Protein AF-A0A8C5DR56-F1 (afdb_monomer_lite)

Organism: Gouania willdenowi (NCBI:txid441366)

Structure (mmCIF, N/CA/C/O backbone):
data_AF-A0A8C5DR56-F1
#
_entry.id   AF-A0A8C5DR56-F1
#
loop_
_atom_site.group_PDB
_atom_site.id
_atom_site.type_symbol
_atom_site.label_atom_id
_atom_site.label_alt_id
_atom_site.label_comp_id
_atom_site.label_asym_id
_atom_site.label_entity_id
_atom_site.label_seq_id
_atom_site.pdbx_PDB_ins_code
_atom_site.Cartn_x
_atom_site.Cartn_y
_atom_site.Cartn_z
_atom_site.occupancy
_atom_site.B_iso_or_equiv
_atom_site.auth_seq_id
_atom_site.auth_comp_id
_atom_site.auth_asym_id
_atom_site.auth_atom_id
_atom_site.pdbx_PDB_model_num
ATOM 1 N N . MET A 1 1 ? -31.149 6.577 22.346 1.00 44.31 1 MET A N 1
ATOM 2 C CA . MET A 1 1 ? -30.589 5.245 22.027 1.00 44.31 1 MET A CA 1
ATOM 3 C C . MET A 1 1 ? -29.792 4.778 23.231 1.00 44.31 1 MET A C 1
ATOM 5 O O . MET A 1 1 ? -28.581 4.926 23.275 1.00 44.31 1 MET A O 1
ATOM 9 N N . SER A 1 2 ? -30.536 4.357 24.250 1.00 37.28 2 SER A N 1
ATOM 10 C CA . SER A 1 2 ? -30.080 3.817 25.529 1.00 37.28 2 SER A CA 1
ATOM 11 C C . SER A 1 2 ? -29.486 2.421 25.354 1.00 37.28 2 SER A C 1
ATOM 13 O O . SER A 1 2 ? -30.142 1.594 24.724 1.00 37.28 2 SER A O 1
ATOM 15 N N . SER A 1 3 ? -28.280 2.222 25.891 1.00 41.94 3 SER A N 1
ATOM 16 C CA . SER A 1 3 ? -27.828 1.099 26.734 1.00 41.94 3 SER A CA 1
ATOM 17 C C . SER A 1 3 ? -26.298 1.127 26.785 1.00 41.94 3 SER A C 1
ATOM 19 O O . SER A 1 3 ? -25.643 1.132 25.744 1.00 41.94 3 SER A O 1
ATOM 21 N N . ASP A 1 4 ? -25.735 1.184 27.992 1.00 51.12 4 ASP A N 1
ATOM 22 C CA . ASP A 1 4 ? -24.360 0.770 28.268 1.00 51.12 4 ASP A CA 1
ATOM 23 C C . ASP A 1 4 ? -24.113 -0.613 27.661 1.00 51.12 4 ASP A C 1
ATOM 25 O O . ASP A 1 4 ? -24.765 -1.560 28.068 1.00 51.12 4 ASP A O 1
ATOM 29 N N . GLU A 1 5 ? -23.195 -0.738 26.708 1.00 52.00 5 GLU A N 1
ATOM 30 C CA . GLU A 1 5 ? -22.549 -2.000 26.343 1.00 52.00 5 GLU A CA 1
ATOM 31 C C . GLU A 1 5 ? -21.426 -1.628 25.374 1.00 52.00 5 GLU A C 1
ATOM 33 O O . GLU A 1 5 ? -21.654 -1.202 24.244 1.00 52.00 5 GLU A O 1
ATOM 38 N N . SER A 1 6 ? -20.180 -1.697 25.823 1.00 55.72 6 SER A N 1
ATOM 39 C CA . SER A 1 6 ? -19.069 -1.990 24.926 1.00 55.72 6 SER A CA 1
ATOM 40 C C . SER A 1 6 ? -19.170 -3.488 24.647 1.00 55.72 6 SER A C 1
ATOM 42 O O . SER A 1 6 ? -18.665 -4.262 25.461 1.00 55.72 6 SER A O 1
ATOM 44 N N . PRO A 1 7 ? -19.882 -3.930 23.593 1.00 64.69 7 PRO A N 1
ATOM 45 C CA . PRO A 1 7 ? -19.992 -5.350 23.322 1.00 64.69 7 PRO A CA 1
ATOM 46 C C . PRO A 1 7 ? -18.595 -5.931 23.113 1.00 64.69 7 PRO A C 1
ATOM 48 O O . PRO A 1 7 ? -17.728 -5.264 22.542 1.00 64.69 7 PRO A O 1
ATOM 51 N N . GLU A 1 8 ? -18.374 -7.185 23.501 1.00 65.62 8 GLU A N 1
ATOM 52 C CA . GLU A 1 8 ? -17.067 -7.836 23.315 1.00 65.62 8 GLU A CA 1
ATOM 53 C C . GLU A 1 8 ? -16.635 -7.910 21.838 1.00 65.62 8 GLU A C 1
ATOM 55 O O . GLU A 1 8 ? -15.451 -8.037 21.535 1.00 65.62 8 GLU A O 1
ATOM 60 N N . TYR A 1 9 ? -17.570 -7.743 20.893 1.00 74.38 9 TYR A N 1
ATOM 61 C CA . TYR A 1 9 ? -17.276 -7.647 19.461 1.00 74.38 9 TYR A CA 1
ATOM 62 C C . TYR A 1 9 ? -16.802 -6.256 19.000 1.00 74.38 9 TYR A C 1
ATOM 64 O O . TYR A 1 9 ? -16.421 -6.091 17.841 1.00 74.38 9 TYR A O 1
ATOM 72 N N . SER A 1 10 ? -16.795 -5.238 19.863 1.00 75.25 10 SER A N 1
ATOM 73 C CA . SER A 1 10 ? -16.314 -3.893 19.523 1.00 75.25 10 SER A CA 1
ATOM 74 C C . SER A 1 10 ? -1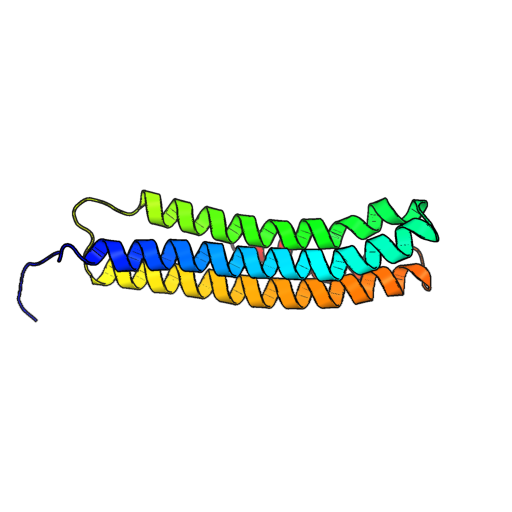4.880 -3.896 18.948 1.00 75.25 10 SER A C 1
ATOM 76 O O . SER A 1 10 ? -14.682 -3.323 17.875 1.00 75.25 10 SER A O 1
ATOM 78 N N . PRO A 1 11 ? -13.872 -4.574 19.541 1.00 82.81 11 PRO A N 1
ATOM 79 C CA . PRO A 1 11 ? -12.523 -4.644 18.968 1.00 82.81 11 PRO A CA 1
ATOM 80 C C . PRO A 1 11 ? -12.425 -5.451 17.663 1.00 82.81 11 PRO A C 1
ATOM 82 O O . PRO A 1 11 ? -11.520 -5.195 16.869 1.00 82.81 11 PRO A O 1
ATOM 85 N N . PHE A 1 12 ? -13.349 -6.380 17.390 1.00 85.00 12 PHE A N 1
ATOM 86 C CA . PHE A 1 12 ? -13.312 -7.205 16.174 1.00 85.00 12 PHE A CA 1
ATOM 87 C C . PHE A 1 12 ? -13.340 -6.349 14.898 1.00 85.00 12 PHE A C 1
ATOM 89 O O . PHE A 1 12 ? -12.547 -6.566 13.982 1.00 85.00 12 PHE A O 1
ATOM 96 N N . PHE A 1 13 ? -14.182 -5.310 14.867 1.00 85.31 13 PHE A N 1
ATOM 97 C CA . PHE A 1 13 ? -14.248 -4.378 13.736 1.00 85.31 13 PHE A CA 1
ATOM 98 C C . PHE A 1 13 ? -12.980 -3.522 13.590 1.00 85.31 13 PHE A C 1
ATOM 100 O O . PHE A 1 13 ? -12.555 -3.245 12.469 1.00 85.31 13 PHE A O 1
ATOM 107 N N . ALA A 1 14 ? -12.336 -3.141 14.697 1.00 87.25 14 ALA A N 1
ATOM 108 C CA . ALA A 1 14 ? -11.084 -2.385 14.655 1.00 87.25 14 ALA A CA 1
ATOM 109 C C . ALA A 1 14 ? -9.929 -3.235 14.093 1.00 87.25 14 ALA A C 1
ATOM 111 O O . ALA A 1 14 ? -9.187 -2.778 13.220 1.00 87.25 14 ALA A O 1
ATOM 112 N N . VAL A 1 15 ? -9.817 -4.495 14.530 1.00 88.69 15 VAL A N 1
ATOM 113 C CA . VAL A 1 15 ? -8.800 -5.440 14.035 1.00 88.69 15 VAL A CA 1
ATOM 114 C C . VAL A 1 15 ? -9.042 -5.798 12.568 1.00 88.69 15 VAL A C 1
ATOM 116 O O . VAL A 1 15 ? -8.088 -5.870 11.795 1.00 88.69 15 VAL A O 1
ATOM 119 N N . MET A 1 16 ? -10.303 -5.949 12.151 1.00 91.19 16 MET A N 1
ATOM 120 C CA . MET A 1 16 ? -10.660 -6.130 10.740 1.00 91.19 16 MET A CA 1
ATOM 121 C C . MET A 1 16 ? -10.243 -4.925 9.880 1.00 91.19 16 MET A C 1
ATOM 123 O O . MET A 1 16 ? -9.772 -5.101 8.759 1.00 91.19 16 MET A O 1
ATOM 127 N N . GLY A 1 17 ? -10.354 -3.701 10.407 1.00 91.38 17 GLY A N 1
ATOM 128 C CA . GLY A 1 17 ? -9.852 -2.493 9.746 1.00 91.38 17 GLY A CA 1
ATOM 129 C C . GLY A 1 17 ? -8.336 -2.505 9.557 1.00 91.38 17 GLY A C 1
ATOM 130 O O . GLY A 1 17 ? -7.842 -2.217 8.465 1.00 91.38 17 GLY A O 1
ATOM 131 N N . ALA A 1 18 ? -7.598 -2.882 10.603 1.00 91.00 18 ALA A N 1
ATOM 132 C CA . ALA A 1 18 ? -6.140 -2.979 10.566 1.00 91.00 18 ALA A CA 1
ATOM 133 C C . ALA A 1 18 ? -5.650 -4.075 9.601 1.00 91.00 18 ALA A C 1
ATOM 135 O O . ALA A 1 18 ? -4.713 -3.848 8.831 1.00 91.00 18 ALA A O 1
ATOM 136 N N . SER A 1 19 ? -6.297 -5.245 9.593 1.00 93.25 19 SER A N 1
ATOM 137 C CA . SER A 1 19 ? -5.946 -6.332 8.673 1.00 93.25 19 SER A CA 1
ATOM 138 C C . SER A 1 19 ? -6.280 -5.980 7.222 1.00 93.25 19 SER A C 1
ATOM 140 O O . SER A 1 19 ? -5.441 -6.191 6.345 1.00 93.25 19 SER A O 1
ATOM 142 N N . ALA A 1 20 ? -7.439 -5.367 6.963 1.00 92.50 20 ALA A N 1
ATOM 143 C CA . ALA A 1 20 ? -7.816 -4.907 5.628 1.00 92.50 20 ALA A CA 1
ATOM 144 C C . ALA A 1 20 ? -6.837 -3.853 5.084 1.00 92.50 20 ALA A C 1
ATOM 146 O O . ALA A 1 20 ? -6.425 -3.942 3.925 1.00 92.50 20 ALA A O 1
ATOM 147 N N . ALA A 1 21 ? -6.403 -2.902 5.921 1.00 93.56 21 ALA A N 1
ATOM 148 C CA . ALA A 1 21 ? -5.400 -1.906 5.543 1.00 93.56 21 ALA A CA 1
ATOM 149 C C . ALA A 1 21 ? -4.082 -2.557 5.093 1.00 93.56 21 ALA A C 1
ATOM 151 O O . ALA A 1 21 ? -3.545 -2.206 4.041 1.00 93.56 21 ALA A O 1
ATOM 152 N N . MET A 1 22 ? -3.578 -3.535 5.857 1.00 94.06 22 MET A N 1
ATOM 153 C CA . MET A 1 22 ? -2.336 -4.233 5.513 1.00 94.06 22 MET A CA 1
ATOM 154 C C . MET A 1 22 ? -2.475 -5.091 4.259 1.00 94.06 22 MET A C 1
ATOM 156 O O . MET A 1 22 ? -1.626 -5.002 3.376 1.00 94.06 22 MET A O 1
ATOM 160 N N . VAL A 1 23 ? -3.529 -5.906 4.156 1.00 95.31 23 VAL A N 1
ATOM 161 C CA . VAL A 1 23 ? -3.703 -6.836 3.029 1.00 95.31 23 VAL A CA 1
ATOM 162 C C . VAL A 1 23 ? -3.848 -6.077 1.712 1.00 95.31 23 VAL A C 1
ATOM 164 O O . VAL A 1 23 ? -3.163 -6.410 0.745 1.00 95.31 23 VAL A O 1
ATOM 167 N N . PHE A 1 24 ? -4.670 -5.025 1.660 1.00 93.44 24 PHE A N 1
ATOM 168 C CA . PHE A 1 24 ? -4.851 -4.263 0.421 1.00 93.44 24 PHE A CA 1
ATOM 169 C C . PHE A 1 24 ? -3.601 -3.470 0.024 1.00 93.44 24 PHE A C 1
ATOM 171 O O . PHE A 1 24 ? -3.228 -3.483 -1.152 1.00 93.44 24 PHE A O 1
ATOM 178 N N . SER A 1 25 ? -2.892 -2.860 0.978 1.00 92.19 25 SER A N 1
ATOM 179 C CA . SER A 1 25 ? -1.621 -2.183 0.683 1.00 92.19 25 SER A CA 1
ATOM 180 C C . SER A 1 25 ? -0.522 -3.162 0.258 1.00 92.19 25 SER A C 1
ATOM 182 O O . SER A 1 25 ? 0.222 -2.875 -0.681 1.00 92.19 25 SER A O 1
ATOM 184 N N . ALA A 1 26 ? -0.437 -4.337 0.891 1.00 94.06 26 ALA A N 1
ATOM 185 C CA . ALA A 1 26 ? 0.525 -5.376 0.526 1.00 94.06 26 ALA A CA 1
ATOM 186 C C . ALA A 1 26 ? 0.249 -5.934 -0.877 1.00 94.06 26 ALA A C 1
ATOM 188 O O . ALA A 1 26 ? 1.184 -6.097 -1.659 1.00 94.06 26 ALA A O 1
ATOM 189 N N . LEU A 1 27 ? -1.020 -6.160 -1.232 1.00 94.94 27 LEU A N 1
ATOM 190 C CA . LEU A 1 27 ? -1.413 -6.567 -2.584 1.00 94.94 27 LEU A CA 1
ATOM 191 C C . LEU A 1 27 ? -1.053 -5.502 -3.629 1.00 94.94 27 LEU A C 1
ATOM 193 O O . LEU A 1 27 ? -0.513 -5.842 -4.682 1.00 94.94 27 LEU A O 1
ATOM 197 N N . GLY A 1 28 ? -1.294 -4.220 -3.334 1.00 91.44 28 GLY A N 1
ATOM 198 C CA . GLY A 1 28 ? -0.921 -3.111 -4.218 1.00 91.44 28 GLY A CA 1
ATOM 199 C C . GLY A 1 28 ? 0.588 -3.040 -4.467 1.00 91.44 28 GLY A C 1
ATOM 200 O O . GLY A 1 28 ? 1.027 -2.959 -5.616 1.00 91.44 28 GLY A O 1
ATOM 201 N N . ALA A 1 29 ? 1.388 -3.134 -3.402 1.00 92.00 29 ALA A N 1
ATOM 202 C CA . ALA A 1 29 ? 2.847 -3.135 -3.488 1.00 92.00 29 ALA A CA 1
ATOM 203 C C . ALA A 1 29 ? 3.394 -4.381 -4.205 1.00 92.00 29 ALA A C 1
ATOM 205 O O . ALA A 1 29 ? 4.304 -4.270 -5.033 1.00 92.00 29 ALA A O 1
ATOM 206 N N . ALA A 1 30 ? 2.819 -5.557 -3.937 1.00 94.81 30 ALA A N 1
ATOM 207 C CA . ALA A 1 30 ? 3.190 -6.805 -4.596 1.00 94.81 30 ALA A CA 1
ATOM 208 C C . ALA A 1 30 ? 2.905 -6.743 -6.101 1.00 94.81 30 ALA A C 1
ATOM 210 O O . ALA A 1 30 ? 3.779 -7.079 -6.900 1.00 94.81 30 ALA A O 1
ATOM 211 N N . TYR A 1 31 ? 1.730 -6.250 -6.506 1.00 92.69 31 TYR A N 1
ATOM 212 C CA . TYR A 1 31 ? 1.391 -6.099 -7.922 1.00 92.69 31 TYR A CA 1
ATOM 213 C C . TYR A 1 31 ? 2.283 -5.063 -8.623 1.00 92.69 31 TYR A C 1
ATOM 215 O O . TYR A 1 31 ? 2.805 -5.330 -9.710 1.00 92.69 31 TYR A O 1
ATOM 223 N N . GLY A 1 32 ? 2.508 -3.906 -7.990 1.00 90.44 32 GLY A N 1
ATOM 224 C CA . GLY A 1 32 ? 3.398 -2.867 -8.513 1.00 90.44 32 GLY A CA 1
ATOM 225 C C . GLY A 1 32 ? 4.826 -3.374 -8.732 1.00 90.44 32 GLY A C 1
ATOM 226 O O . GLY A 1 32 ? 5.435 -3.117 -9.776 1.00 90.44 32 GLY A O 1
ATOM 227 N N . THR A 1 33 ? 5.321 -4.173 -7.784 1.00 91.88 33 THR A N 1
ATOM 228 C CA . THR A 1 33 ? 6.634 -4.824 -7.855 1.00 91.88 33 THR A CA 1
ATOM 229 C C . THR A 1 33 ? 6.673 -5.918 -8.916 1.00 91.88 33 THR A C 1
ATOM 231 O O . THR A 1 33 ? 7.634 -5.979 -9.674 1.00 91.88 33 THR A O 1
ATOM 234 N N . ALA A 1 34 ? 5.634 -6.749 -9.027 1.00 93.81 34 ALA A N 1
ATOM 235 C CA . ALA A 1 34 ? 5.581 -7.824 -10.015 1.00 93.81 34 ALA A CA 1
ATOM 236 C C . ALA A 1 34 ? 5.619 -7.274 -11.449 1.00 93.81 34 ALA A C 1
ATOM 238 O O . ALA A 1 34 ? 6.438 -7.716 -12.254 1.00 93.81 34 ALA A O 1
ATOM 239 N N . LYS A 1 35 ? 4.791 -6.266 -11.759 1.00 90.81 35 LYS A N 1
ATOM 240 C CA . LYS A 1 35 ? 4.756 -5.642 -13.092 1.00 90.81 35 LYS A CA 1
ATOM 241 C C . LYS A 1 35 ? 6.057 -4.915 -13.434 1.00 90.81 35 LYS A C 1
ATOM 243 O O . LYS A 1 35 ? 6.615 -5.134 -14.506 1.00 90.81 35 LYS A O 1
ATOM 248 N N . SER A 1 36 ? 6.577 -4.107 -12.512 1.00 87.12 36 SER A N 1
ATOM 249 C CA . SER A 1 36 ? 7.838 -3.386 -12.738 1.00 87.12 36 SER A CA 1
ATOM 250 C C . SER A 1 36 ? 9.029 -4.349 -12.822 1.00 87.12 36 SER A C 1
ATOM 252 O O . SER A 1 36 ? 9.900 -4.197 -13.675 1.00 87.12 36 SER A O 1
ATOM 254 N N . GLY A 1 37 ? 9.042 -5.389 -11.985 1.00 89.38 37 GLY A N 1
ATOM 255 C CA . GLY A 1 37 ? 10.096 -6.398 -11.918 1.00 89.38 37 GLY A CA 1
ATOM 256 C C . GLY A 1 37 ? 10.245 -7.200 -13.207 1.00 89.38 37 GLY A C 1
ATOM 257 O O . GLY A 1 37 ? 11.373 -7.437 -13.637 1.00 89.38 37 GLY A O 1
ATOM 258 N N . THR A 1 38 ? 9.139 -7.547 -13.881 1.00 90.38 38 THR A N 1
ATOM 259 C CA . THR A 1 38 ? 9.213 -8.237 -15.181 1.00 90.38 38 THR A CA 1
ATOM 260 C C . THR A 1 38 ? 9.899 -7.397 -16.259 1.00 90.38 38 THR A C 1
ATOM 262 O O . THR A 1 38 ? 10.669 -7.935 -17.053 1.00 90.38 38 THR A O 1
ATOM 265 N N . GLY A 1 39 ? 9.682 -6.079 -16.265 1.00 85.19 39 GLY A N 1
ATOM 266 C CA . GLY A 1 39 ? 10.345 -5.182 -17.210 1.00 85.19 39 GLY A CA 1
ATOM 267 C C . GLY A 1 39 ? 11.827 -4.964 -16.880 1.00 85.19 39 GLY A C 1
ATOM 268 O O . GLY A 1 39 ? 12.659 -4.954 -17.787 1.00 85.19 39 GLY A O 1
ATOM 269 N N . ILE A 1 40 ? 12.184 -4.893 -15.592 1.00 87.00 40 ILE A N 1
ATOM 270 C CA . ILE A 1 40 ? 13.589 -4.828 -15.148 1.00 87.00 40 ILE A CA 1
ATOM 271 C C . ILE A 1 40 ? 14.342 -6.103 -15.541 1.00 87.00 40 ILE A C 1
ATOM 273 O O . ILE A 1 40 ? 15.455 -6.014 -16.053 1.00 87.00 40 ILE A O 1
ATOM 277 N N . ALA A 1 41 ? 13.736 -7.279 -15.348 1.00 87.56 41 ALA A N 1
ATOM 278 C CA . ALA A 1 41 ? 14.343 -8.564 -15.695 1.00 87.56 41 ALA A CA 1
ATOM 279 C C . ALA A 1 41 ? 14.579 -8.724 -17.207 1.00 87.56 41 ALA A C 1
ATOM 281 O O . ALA A 1 41 ? 15.557 -9.341 -17.615 1.00 87.56 41 ALA A O 1
ATOM 282 N N . ALA A 1 42 ? 13.719 -8.145 -18.050 1.00 86.06 42 ALA A N 1
ATOM 283 C CA . ALA A 1 42 ? 13.942 -8.123 -19.494 1.00 86.06 42 ALA A CA 1
ATOM 284 C C . ALA A 1 42 ? 15.098 -7.181 -19.886 1.00 86.06 42 ALA A C 1
ATOM 286 O O . ALA A 1 42 ? 15.879 -7.493 -20.785 1.00 86.06 42 ALA A O 1
ATOM 287 N N . MET A 1 43 ? 15.235 -6.042 -19.199 1.00 78.88 43 MET A N 1
ATOM 288 C CA . MET A 1 43 ? 16.284 -5.057 -19.489 1.00 78.88 43 MET A CA 1
ATOM 289 C C . MET A 1 43 ? 17.652 -5.426 -18.920 1.00 78.88 43 MET A C 1
ATOM 291 O O . MET A 1 43 ? 18.670 -5.077 -19.522 1.00 78.88 43 MET A O 1
ATOM 295 N N . SER A 1 44 ? 17.698 -6.163 -17.808 1.00 82.81 44 SER A N 1
ATOM 296 C CA . SER A 1 44 ? 18.949 -6.562 -17.157 1.00 82.81 44 SER A CA 1
ATOM 297 C C . SER A 1 44 ? 19.828 -7.457 -18.033 1.00 82.81 44 SER A C 1
ATOM 299 O O . SER A 1 44 ? 21.048 -7.424 -17.890 1.00 82.81 44 SER A O 1
ATOM 301 N N . VAL A 1 45 ? 19.227 -8.204 -18.965 1.00 85.00 45 VAL A N 1
ATOM 302 C CA . VAL A 1 45 ? 19.945 -9.067 -19.917 1.00 85.00 45 VAL A CA 1
ATOM 303 C C . VAL A 1 45 ? 20.535 -8.264 -21.081 1.00 85.00 45 VAL A C 1
ATOM 305 O O . VAL A 1 45 ? 21.598 -8.607 -21.587 1.00 85.00 45 VAL A O 1
ATOM 308 N N . MET A 1 46 ? 19.866 -7.186 -21.504 1.00 79.88 46 MET A N 1
ATOM 309 C CA . MET A 1 46 ? 20.272 -6.401 -22.676 1.00 79.88 46 MET A CA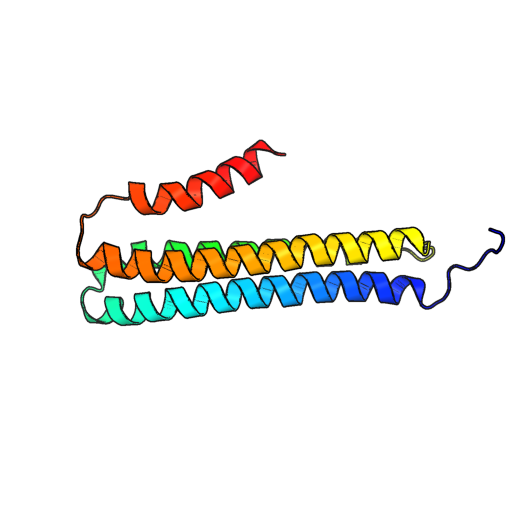 1
ATOM 310 C C . MET A 1 46 ? 21.281 -5.302 -22.326 1.00 79.88 46 MET A C 1
ATOM 312 O O . MET A 1 46 ? 22.239 -5.104 -23.072 1.00 79.88 46 MET A O 1
ATOM 316 N N . ARG A 1 47 ? 21.072 -4.570 -21.219 1.00 75.00 47 ARG A N 1
ATOM 317 C CA . ARG A 1 47 ? 21.967 -3.494 -20.755 1.00 75.00 47 ARG A CA 1
ATOM 318 C C . ARG A 1 47 ? 21.971 -3.371 -19.224 1.00 75.00 47 ARG A C 1
ATOM 320 O O . ARG A 1 47 ? 21.124 -2.669 -18.664 1.00 75.00 47 ARG A O 1
ATOM 327 N N . PRO A 1 48 ? 22.947 -3.985 -18.533 1.00 76.81 48 PRO A N 1
ATOM 328 C CA . PRO A 1 48 ? 22.984 -4.000 -17.072 1.00 76.81 48 PRO A CA 1
ATOM 329 C C . PRO A 1 48 ? 23.313 -2.635 -16.442 1.00 76.81 48 PRO A C 1
ATOM 331 O O . PRO A 1 48 ? 22.947 -2.379 -15.298 1.00 76.81 48 PRO A O 1
ATOM 334 N N . GLU A 1 49 ? 23.932 -1.721 -17.190 1.00 80.19 49 GLU A N 1
ATOM 335 C CA . GLU A 1 49 ? 24.285 -0.366 -16.729 1.00 80.19 49 GLU A CA 1
ATOM 336 C C . GLU A 1 49 ? 23.053 0.478 -16.347 1.00 80.19 49 GLU A C 1
ATOM 338 O O . GLU A 1 49 ? 23.130 1.368 -15.500 1.00 80.19 49 GLU A O 1
ATOM 343 N N . LEU A 1 50 ? 21.883 0.166 -16.919 1.00 71.00 50 LEU A N 1
ATOM 344 C CA . LEU A 1 50 ? 20.629 0.895 -16.695 1.00 71.00 50 LEU A CA 1
ATOM 345 C C . LEU A 1 50 ? 19.788 0.323 -15.532 1.00 71.00 50 LEU A C 1
ATOM 347 O O . LEU A 1 50 ? 18.760 0.906 -15.163 1.00 71.00 50 LEU A O 1
ATOM 351 N N . ILE A 1 51 ? 20.222 -0.780 -14.902 1.00 79.31 51 ILE A N 1
ATOM 352 C CA . ILE A 1 51 ? 19.498 -1.441 -13.796 1.00 79.31 51 ILE A CA 1
ATOM 353 C C . ILE A 1 51 ? 19.351 -0.509 -12.586 1.00 79.31 51 ILE A C 1
ATOM 355 O O . ILE A 1 51 ? 18.270 -0.424 -12.004 1.00 79.31 51 ILE A O 1
ATOM 359 N N . MET A 1 52 ? 20.404 0.243 -12.246 1.00 77.44 52 MET A N 1
ATOM 360 C CA . MET A 1 52 ? 20.418 1.161 -11.096 1.00 77.44 52 MET A CA 1
ATOM 361 C C . MET A 1 52 ? 19.302 2.215 -11.164 1.00 77.44 52 MET A C 1
ATOM 363 O O . MET A 1 52 ? 18.713 2.558 -10.144 1.00 77.44 52 MET A O 1
ATOM 367 N N . LYS A 1 53 ? 18.965 2.710 -12.364 1.00 73.31 53 LYS A N 1
ATOM 368 C CA . LYS A 1 53 ? 17.863 3.673 -12.552 1.00 73.31 53 LYS A CA 1
ATOM 369 C C . LYS A 1 53 ? 16.492 2.985 -12.565 1.00 73.31 53 LYS A C 1
ATOM 371 O O . LYS A 1 53 ? 15.498 3.578 -12.155 1.00 73.31 53 LYS A O 1
ATOM 376 N N . SER A 1 54 ? 16.444 1.724 -12.988 1.00 76.31 54 SER A N 1
ATOM 377 C CA . SER A 1 54 ? 15.205 0.955 -13.148 1.00 76.31 54 SER A CA 1
ATOM 378 C C . SER A 1 54 ? 14.638 0.414 -11.832 1.00 76.31 54 SER A C 1
ATOM 380 O O . SER A 1 54 ? 13.496 -0.028 -11.808 1.00 76.31 54 SER A O 1
ATOM 382 N N . ILE A 1 55 ? 15.392 0.466 -10.726 1.00 85.00 55 ILE A N 1
ATOM 383 C CA . ILE A 1 55 ? 14.929 0.001 -9.406 1.00 85.00 55 ILE A CA 1
ATOM 384 C C . ILE A 1 55 ? 14.033 1.018 -8.681 1.00 85.00 55 ILE A C 1
ATOM 386 O O . ILE A 1 55 ? 13.276 0.651 -7.783 1.00 85.00 55 ILE A O 1
ATOM 390 N N . ILE A 1 56 ? 14.073 2.293 -9.086 1.00 85.94 56 ILE A N 1
ATOM 391 C CA . ILE A 1 56 ? 13.335 3.390 -8.439 1.00 85.94 56 ILE A CA 1
ATOM 392 C C . ILE A 1 56 ? 11.817 3.109 -8.361 1.00 85.94 56 ILE A C 1
ATOM 394 O O . ILE A 1 56 ? 11.254 3.266 -7.277 1.00 85.94 56 ILE A O 1
ATOM 398 N N . PRO A 1 57 ? 11.131 2.634 -9.425 1.00 81.31 57 PRO A N 1
ATOM 399 C CA . PRO A 1 57 ? 9.704 2.301 -9.366 1.00 81.31 57 PRO A CA 1
ATOM 400 C C . PRO A 1 57 ? 9.370 1.183 -8.368 1.00 81.31 57 PRO A C 1
ATOM 402 O O . PRO A 1 57 ? 8.320 1.227 -7.729 1.00 81.31 57 PRO A O 1
ATOM 405 N N . VAL A 1 58 ? 10.270 0.207 -8.191 1.00 87.50 58 VAL A N 1
ATOM 406 C CA . VAL A 1 58 ? 10.088 -0.891 -7.225 1.00 87.50 58 VAL A CA 1
ATOM 407 C C . VAL A 1 58 ? 10.143 -0.356 -5.798 1.00 87.50 58 VAL A C 1
ATOM 409 O O . VAL A 1 58 ? 9.283 -0.680 -4.980 1.00 87.50 58 VAL A O 1
ATOM 412 N N . VAL A 1 59 ? 11.103 0.525 -5.509 1.00 88.75 59 VAL A N 1
ATOM 413 C CA . VAL A 1 59 ? 11.206 1.167 -4.191 1.00 88.75 59 VAL A CA 1
ATOM 414 C C . VAL A 1 59 ? 9.963 2.017 -3.904 1.00 88.75 59 VAL A C 1
ATOM 416 O O . VAL A 1 59 ? 9.424 1.951 -2.802 1.00 88.75 59 VAL A O 1
ATOM 419 N N . MET A 1 60 ? 9.443 2.743 -4.899 1.00 82.94 60 MET A N 1
ATOM 420 C CA . MET A 1 60 ? 8.229 3.560 -4.747 1.00 82.94 60 MET A CA 1
ATOM 421 C C . MET A 1 60 ? 6.969 2.723 -4.471 1.00 82.94 60 MET A C 1
ATOM 423 O O . MET A 1 60 ? 6.137 3.132 -3.661 1.00 82.94 60 MET A O 1
ATOM 427 N N . ALA A 1 61 ? 6.845 1.532 -5.069 1.00 85.25 61 ALA A N 1
ATOM 428 C CA . ALA A 1 61 ? 5.776 0.589 -4.727 1.00 85.25 61 ALA A CA 1
ATOM 429 C C . ALA A 1 61 ? 5.895 0.080 -3.275 1.00 85.25 61 ALA A C 1
ATOM 431 O O . ALA A 1 61 ? 4.882 -0.107 -2.600 1.00 85.25 61 ALA A O 1
ATOM 432 N N . GLY A 1 62 ? 7.121 -0.087 -2.766 1.00 88.25 62 GLY A N 1
ATOM 433 C CA . GLY A 1 62 ? 7.388 -0.529 -1.394 1.00 88.25 62 GLY A CA 1
ATOM 434 C C . GLY A 1 62 ? 6.930 0.457 -0.312 1.00 88.25 62 GLY A C 1
ATOM 435 O O . GLY A 1 62 ? 6.435 0.035 0.732 1.00 88.25 62 GLY A O 1
ATOM 436 N N . ILE A 1 63 ? 7.015 1.767 -0.564 1.00 89.62 63 ILE A N 1
ATOM 437 C CA . ILE A 1 63 ? 6.618 2.797 0.416 1.00 89.62 63 ILE A CA 1
ATOM 438 C C . ILE A 1 63 ? 5.108 2.717 0.728 1.00 89.62 63 ILE A C 1
ATOM 440 O O . ILE A 1 63 ? 4.697 2.936 1.868 1.00 89.62 63 ILE A O 1
ATOM 444 N N . ILE A 1 64 ? 4.277 2.305 -0.238 1.00 89.00 64 ILE A N 1
ATOM 445 C CA . ILE A 1 64 ? 2.828 2.111 -0.040 1.00 89.00 64 ILE A CA 1
ATOM 446 C C . ILE A 1 64 ? 2.535 1.035 1.013 1.00 89.00 64 ILE A C 1
ATOM 448 O O . ILE A 1 64 ? 1.647 1.213 1.851 1.00 89.00 64 ILE A O 1
ATOM 452 N N . ALA A 1 65 ? 3.302 -0.058 1.018 1.00 90.44 65 ALA A N 1
ATOM 453 C CA . ALA A 1 65 ? 3.152 -1.108 2.023 1.00 90.44 65 ALA A CA 1
ATOM 454 C C . ALA A 1 65 ? 3.475 -0.590 3.433 1.00 90.44 65 ALA A C 1
ATOM 456 O O . ALA A 1 65 ? 2.771 -0.919 4.389 1.00 90.44 65 ALA A O 1
ATOM 457 N N . ILE A 1 66 ? 4.487 0.276 3.553 1.00 92.81 66 ILE A N 1
ATOM 458 C CA . ILE A 1 66 ? 4.869 0.893 4.829 1.00 92.81 66 ILE A CA 1
ATOM 459 C C . ILE A 1 66 ? 3.748 1.807 5.340 1.00 92.81 66 ILE A C 1
ATOM 461 O O . ILE A 1 66 ? 3.429 1.753 6.526 1.00 92.81 66 ILE A O 1
ATOM 465 N N . TYR A 1 67 ? 3.081 2.577 4.471 1.00 89.94 67 TYR A N 1
ATOM 466 C CA . TYR A 1 67 ? 1.923 3.382 4.887 1.00 89.94 67 TYR A CA 1
ATOM 467 C C . TYR A 1 67 ? 0.783 2.522 5.457 1.00 89.94 67 TYR A C 1
ATOM 469 O O . TYR A 1 67 ? 0.212 2.878 6.489 1.00 89.94 67 TYR A O 1
ATOM 477 N N . GLY A 1 68 ? 0.485 1.366 4.849 1.00 88.88 68 GLY A N 1
ATOM 478 C CA . GLY A 1 68 ? -0.507 0.419 5.381 1.00 88.88 68 GLY A CA 1
ATOM 479 C C . GLY A 1 68 ? -0.109 -0.179 6.736 1.00 88.88 68 GLY A C 1
ATOM 480 O O . GLY A 1 68 ? -0.944 -0.277 7.637 1.00 88.88 68 GLY A O 1
ATOM 481 N N . LEU A 1 69 ? 1.174 -0.516 6.907 1.00 91.00 69 LEU A N 1
ATOM 482 C CA . LEU A 1 69 ? 1.720 -1.030 8.167 1.00 91.00 69 LEU A CA 1
ATOM 483 C C . LEU A 1 69 ? 1.635 0.010 9.294 1.00 91.00 69 LEU A C 1
ATOM 485 O O . LEU A 1 69 ? 1.173 -0.309 10.388 1.00 91.00 69 LEU A O 1
ATOM 489 N N . VAL A 1 70 ? 2.042 1.256 9.032 1.00 92.81 70 VAL A N 1
ATOM 490 C CA . VAL A 1 70 ? 2.001 2.337 10.032 1.00 92.81 70 VAL A CA 1
ATOM 491 C C . VAL A 1 70 ? 0.568 2.574 10.511 1.00 92.81 70 VAL A C 1
ATOM 493 O O . VAL A 1 70 ? 0.339 2.680 11.715 1.00 92.81 70 VAL A O 1
ATOM 496 N N . VAL A 1 71 ? -0.415 2.583 9.604 1.00 90.06 71 VAL A N 1
ATOM 497 C CA . VAL A 1 71 ? -1.832 2.736 9.978 1.00 90.06 71 VAL A CA 1
ATOM 498 C C . VAL A 1 71 ? -2.326 1.559 10.824 1.00 90.06 71 VAL A C 1
ATOM 500 O O . VAL A 1 71 ? -3.012 1.782 11.820 1.00 90.06 71 VAL A O 1
ATOM 503 N N . ALA A 1 72 ? -1.939 0.323 10.503 1.00 90.38 72 ALA A N 1
ATOM 504 C CA . ALA A 1 72 ? -2.296 -0.841 11.313 1.00 90.38 72 ALA A CA 1
ATOM 505 C C . ALA A 1 72 ? -1.710 -0.770 12.737 1.00 90.38 72 ALA A C 1
ATOM 507 O O . ALA A 1 72 ? -2.419 -1.046 13.706 1.00 90.38 72 ALA A O 1
ATOM 508 N N . VAL A 1 73 ? -0.455 -0.329 12.880 1.00 91.69 73 VAL A N 1
ATOM 509 C CA . VAL A 1 73 ? 0.192 -0.129 14.191 1.00 91.69 73 VAL A CA 1
ATOM 510 C C . VAL A 1 73 ? -0.468 1.007 14.981 1.00 91.69 73 VAL A C 1
ATOM 512 O O . VAL A 1 73 ? -0.655 0.883 16.191 1.00 91.69 73 VAL A O 1
ATOM 515 N N . LEU A 1 74 ? -0.872 2.098 14.322 1.00 90.38 74 LEU A N 1
ATOM 516 C CA . LEU A 1 74 ? -1.608 3.186 14.976 1.00 90.38 74 LEU A CA 1
ATOM 517 C C . LEU A 1 74 ? -2.967 2.718 15.509 1.00 90.38 74 LEU A C 1
ATOM 519 O O . LEU A 1 74 ? -3.334 3.087 16.623 1.00 90.38 74 LEU A O 1
ATOM 523 N N . ILE A 1 75 ? -3.691 1.888 14.751 1.00 87.94 75 ILE A N 1
ATOM 524 C CA . ILE A 1 75 ? -4.961 1.300 15.202 1.00 87.94 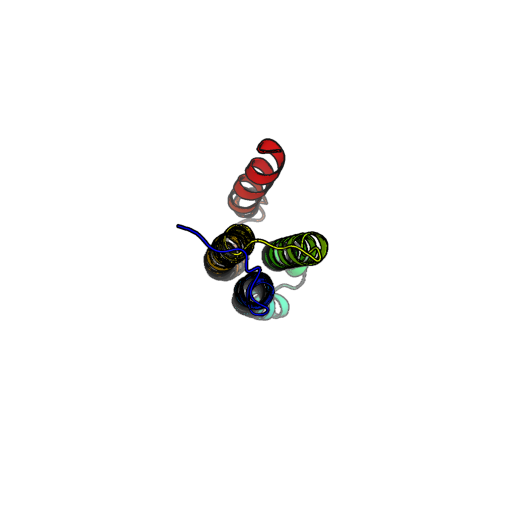75 ILE A CA 1
ATOM 525 C C . ILE A 1 75 ? -4.713 0.364 16.390 1.00 87.94 75 ILE A C 1
ATOM 527 O O . ILE A 1 75 ? -5.407 0.482 17.396 1.00 87.94 75 ILE A O 1
ATOM 531 N N . ALA A 1 76 ? -3.694 -0.499 16.322 1.00 86.69 76 ALA A N 1
ATOM 532 C CA . ALA A 1 76 ? -3.351 -1.422 17.406 1.00 86.69 76 ALA A CA 1
ATOM 533 C C . ALA A 1 76 ? -3.011 -0.696 18.721 1.00 86.69 76 ALA A C 1
ATOM 535 O O . ALA A 1 76 ? -3.459 -1.117 19.783 1.00 86.69 76 ALA A O 1
ATOM 536 N N . ASN A 1 77 ? -2.292 0.428 18.646 1.00 87.50 77 ASN A N 1
ATOM 537 C CA . ASN A 1 77 ? -1.957 1.244 19.817 1.00 87.50 77 ASN A CA 1
ATOM 538 C C . ASN A 1 77 ? -3.145 2.044 20.377 1.00 87.50 77 ASN A C 1
ATOM 540 O O . ASN A 1 77 ? -3.093 2.481 21.524 1.00 87.50 77 ASN A O 1
ATOM 544 N N . ASN A 1 78 ? -4.200 2.279 19.589 1.00 81.31 78 ASN A N 1
ATOM 545 C CA . ASN A 1 78 ? -5.373 3.047 20.025 1.00 81.31 78 ASN A CA 1
ATOM 546 C C . ASN A 1 78 ? -6.490 2.175 20.628 1.00 81.31 78 ASN A C 1
ATOM 548 O O . ASN A 1 78 ? -7.463 2.710 21.163 1.00 81.31 78 ASN A O 1
ATOM 552 N N . ILE A 1 79 ? -6.367 0.845 20.562 1.00 74.69 79 ILE A N 1
ATOM 553 C CA . ILE A 1 79 ? -7.313 -0.082 21.190 1.00 74.69 79 ILE A CA 1
ATOM 554 C C . ILE A 1 79 ? -7.064 -0.069 22.707 1.00 74.69 79 ILE A C 1
ATOM 556 O O . ILE A 1 79 ? -6.065 -0.582 23.194 1.00 74.69 79 ILE A O 1
ATOM 560 N N . SER A 1 80 ? -7.982 0.541 23.457 1.00 67.75 80 SER A N 1
ATOM 561 C CA . SER A 1 80 ? -7.980 0.587 24.926 1.00 67.75 80 SER A CA 1
ATOM 562 C C . SER A 1 80 ? -9.200 -0.163 25.476 1.00 67.75 80 SER A C 1
ATOM 564 O O . SER A 1 80 ? -10.181 -0.322 24.757 1.00 67.75 80 SER A O 1
ATOM 566 N N . GLU A 1 81 ? -9.189 -0.600 26.740 1.00 61.12 81 GLU A N 1
ATOM 567 C CA . GLU A 1 81 ? -10.215 -1.473 27.358 1.00 61.12 81 GLU A CA 1
ATOM 568 C C . GLU A 1 81 ? -11.675 -0.970 27.260 1.00 61.12 81 GLU A C 1
ATOM 570 O O . GLU A 1 81 ? -12.604 -1.739 27.484 1.00 61.12 81 GLU A O 1
ATOM 575 N N . ARG A 1 82 ? -11.915 0.295 26.875 1.00 60.28 82 ARG A N 1
ATOM 576 C CA . ARG A 1 82 ? -13.256 0.850 26.605 1.00 60.28 82 ARG A CA 1
ATOM 577 C C . ARG A 1 82 ? -13.390 1.439 25.196 1.00 60.28 82 ARG A C 1
ATOM 579 O O . ARG A 1 82 ? -13.627 2.640 25.029 1.00 60.28 82 ARG A O 1
ATOM 586 N N . VAL A 1 83 ? -13.249 0.616 24.155 1.00 66.19 83 VAL A N 1
ATOM 587 C CA . VAL A 1 83 ? -13.556 1.053 22.780 1.00 66.19 83 VAL A CA 1
ATOM 588 C C . VAL A 1 83 ? -15.073 1.078 22.556 1.00 66.19 83 VAL A C 1
ATOM 590 O O . VAL A 1 83 ? -15.728 0.041 22.456 1.00 66.19 83 VAL A O 1
ATOM 593 N N . SER A 1 84 ? -15.636 2.283 22.438 1.00 78.81 84 SER A N 1
ATOM 594 C CA . SER A 1 84 ? -17.014 2.480 21.968 1.00 78.81 84 SER A CA 1
ATOM 595 C C . SER A 1 84 ? -17.178 1.960 20.535 1.00 78.81 84 SER A C 1
ATOM 597 O O . SER A 1 84 ? -16.310 2.195 19.694 1.00 78.81 84 SER A O 1
ATOM 599 N N . LEU A 1 85 ? -18.325 1.339 20.239 1.00 78.75 85 LEU A N 1
ATOM 600 C CA . LEU A 1 85 ? -18.731 0.861 18.906 1.00 78.75 85 LEU A CA 1
ATOM 601 C C . LEU A 1 85 ? -18.452 1.876 17.783 1.00 78.75 85 LEU A C 1
ATOM 603 O O . LEU A 1 85 ? -17.999 1.512 16.699 1.00 78.75 85 LEU A O 1
ATOM 607 N N . TYR A 1 86 ? -18.667 3.167 18.056 1.00 82.00 86 TYR A N 1
ATOM 608 C CA . TYR A 1 86 ? -18.403 4.242 17.099 1.00 82.00 86 TYR A CA 1
ATOM 609 C C . TYR A 1 86 ? -16.914 4.358 16.726 1.00 82.00 86 TYR A C 1
ATOM 611 O O . TYR A 1 86 ? -16.580 4.505 15.550 1.00 82.00 86 TYR A O 1
ATOM 619 N N . LYS A 1 87 ? -16.002 4.234 17.701 1.00 83.50 87 LYS A N 1
ATOM 620 C CA . LYS A 1 87 ? -14.553 4.268 17.440 1.00 83.50 87 LYS A CA 1
ATOM 621 C C . LYS A 1 87 ? -14.102 3.071 16.607 1.00 83.50 87 LYS A C 1
ATOM 623 O O . LYS A 1 87 ? -13.276 3.232 15.714 1.00 83.50 87 LYS A O 1
ATOM 628 N N . SER A 1 88 ? -14.668 1.891 16.842 1.00 85.56 88 SER A N 1
ATOM 629 C CA . SER A 1 88 ? -14.328 0.697 16.063 1.00 85.56 88 SER A CA 1
ATOM 630 C C . SER A 1 88 ? -14.719 0.820 14.591 1.00 85.56 88 SER A C 1
ATOM 632 O O . SER A 1 88 ? -13.922 0.470 13.720 1.00 85.56 88 SER A O 1
ATOM 634 N N . PHE A 1 89 ? -15.893 1.386 14.290 1.00 86.25 89 PHE A N 1
ATOM 635 C CA . PHE A 1 89 ? -16.284 1.682 12.907 1.00 86.25 89 PHE A CA 1
ATOM 636 C C . PHE A 1 89 ? -15.414 2.767 12.263 1.00 86.25 89 PHE A C 1
ATOM 638 O O . 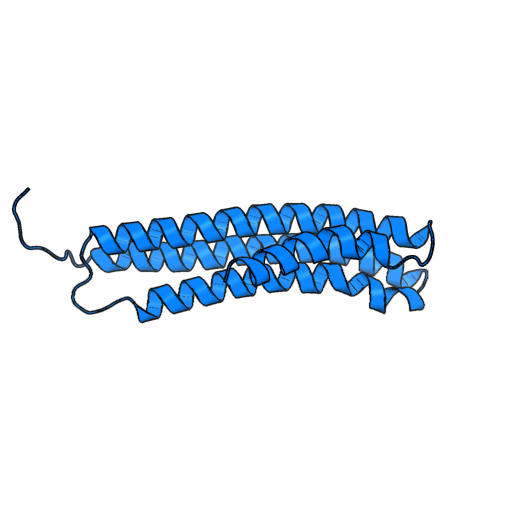PHE A 1 89 ? -15.098 2.667 11.076 1.00 86.25 89 PHE A O 1
ATOM 645 N N . LEU A 1 90 ? -14.967 3.765 13.033 1.00 88.50 90 LEU A N 1
ATOM 646 C CA . LEU A 1 90 ? -14.001 4.751 12.540 1.00 88.50 90 LEU A CA 1
ATOM 647 C C . LEU A 1 90 ? -12.668 4.098 12.153 1.00 88.50 90 LEU A C 1
ATOM 649 O O . LEU A 1 90 ? -12.138 4.401 11.086 1.00 88.50 90 LEU A O 1
ATOM 653 N N . HIS A 1 91 ? -12.143 3.175 12.965 1.00 89.75 91 HIS A N 1
ATOM 654 C CA . HIS A 1 91 ? -10.912 2.444 12.641 1.00 89.75 91 HIS A CA 1
ATOM 655 C C . HIS A 1 91 ? -11.075 1.512 11.433 1.00 89.75 91 HIS A C 1
ATOM 657 O O . HIS A 1 91 ? -10.168 1.435 10.603 1.00 89.75 91 HIS A O 1
ATOM 663 N N . LEU A 1 92 ? -12.240 0.872 11.282 1.00 90.12 92 LEU A N 1
ATOM 664 C CA . LEU A 1 92 ? -12.586 0.100 10.085 1.00 90.12 92 LEU A CA 1
ATOM 665 C C . LEU A 1 92 ? -12.546 0.979 8.821 1.00 90.12 92 LEU A C 1
ATOM 667 O O . LEU A 1 92 ? -11.890 0.628 7.839 1.00 90.12 92 LEU A O 1
ATOM 671 N N . GLY A 1 93 ? -13.202 2.143 8.852 1.00 91.62 93 GLY A N 1
ATOM 672 C CA . GLY A 1 93 ? -13.234 3.082 7.725 1.00 91.62 93 GLY A CA 1
ATOM 673 C C . GLY A 1 93 ? -11.869 3.708 7.415 1.00 91.62 93 GLY A C 1
ATOM 674 O O . GLY A 1 93 ? -11.490 3.840 6.247 1.00 91.62 93 GLY A O 1
ATOM 675 N N . ALA A 1 94 ? -11.092 4.039 8.449 1.00 91.06 94 ALA A N 1
ATOM 676 C CA . ALA A 1 94 ? -9.725 4.532 8.301 1.00 91.06 94 ALA A CA 1
ATOM 677 C C . ALA A 1 94 ? -8.822 3.486 7.627 1.00 91.06 94 ALA A C 1
ATOM 679 O O . ALA A 1 94 ? -8.111 3.809 6.677 1.00 91.06 94 ALA A O 1
ATOM 680 N N . GLY A 1 95 ? -8.902 2.222 8.051 1.00 91.81 95 GLY A N 1
ATOM 681 C CA . GLY A 1 95 ? -8.123 1.140 7.453 1.00 91.81 95 GLY A CA 1
ATOM 682 C C . GLY A 1 95 ? -8.501 0.860 5.995 1.00 91.81 95 GLY A C 1
ATOM 683 O O . GLY A 1 95 ? -7.625 0.765 5.133 1.00 91.81 95 GLY A O 1
ATOM 684 N N . LEU A 1 96 ? -9.802 0.798 5.689 1.00 94.00 96 LEU A N 1
ATOM 685 C CA . LEU A 1 96 ? -10.291 0.548 4.328 1.00 94.00 96 LEU A CA 1
ATOM 686 C C . LEU A 1 96 ? -9.961 1.686 3.353 1.00 94.00 96 LEU A C 1
ATOM 688 O O . LEU A 1 96 ? -9.541 1.418 2.228 1.00 94.00 96 LEU A O 1
ATOM 692 N N . SER A 1 97 ? -10.113 2.947 3.762 1.00 92.81 97 SER A N 1
ATOM 693 C CA . SER A 1 97 ? -9.812 4.097 2.893 1.00 92.81 97 SER A CA 1
ATOM 694 C C . SER A 1 97 ? -8.331 4.161 2.499 1.00 92.81 97 SER A C 1
ATOM 696 O O . SER A 1 97 ? -8.010 4.363 1.322 1.00 92.81 97 SER A O 1
ATOM 698 N N . VAL A 1 98 ? -7.420 3.913 3.445 1.00 90.75 98 VAL A N 1
ATOM 699 C CA . VAL A 1 98 ? -5.974 3.854 3.173 1.00 90.75 98 VAL A CA 1
ATOM 700 C C . VAL A 1 98 ? -5.612 2.610 2.358 1.00 90.75 98 VAL A C 1
ATOM 702 O O . VAL A 1 98 ? -4.884 2.721 1.375 1.00 90.75 98 VAL A O 1
ATOM 705 N N . GLY A 1 99 ? -6.151 1.438 2.705 1.00 92.88 99 GLY A N 1
ATOM 706 C CA . GLY A 1 99 ? -5.866 0.192 1.988 1.00 92.88 99 GLY A CA 1
ATOM 707 C C . GLY A 1 99 ? -6.300 0.231 0.519 1.00 92.88 99 GLY A C 1
ATOM 708 O O . GLY A 1 99 ? -5.516 -0.106 -0.368 1.00 92.88 99 GLY A O 1
ATOM 709 N N . LEU A 1 100 ? -7.524 0.690 0.231 1.00 93.44 100 LEU A N 1
ATOM 710 C CA . LEU A 1 100 ? -8.047 0.753 -1.142 1.00 93.44 100 LEU A CA 1
ATOM 711 C C . LEU A 1 100 ? -7.339 1.814 -1.995 1.00 93.44 100 LEU A C 1
ATOM 713 O O . LEU A 1 100 ? -7.074 1.576 -3.175 1.00 93.44 100 LEU A O 1
ATOM 717 N N . SER A 1 101 ? -6.989 2.964 -1.410 1.00 91.69 101 SER A N 1
ATOM 718 C CA . SER A 1 101 ? -6.191 3.979 -2.110 1.00 91.69 101 SER A CA 1
ATOM 719 C C . SER A 1 101 ? -4.759 3.499 -2.371 1.00 91.69 101 SER A C 1
ATOM 721 O O . SER A 1 101 ? -4.239 3.715 -3.467 1.00 91.69 101 SER A O 1
ATOM 723 N N . GLY A 1 102 ? -4.159 2.769 -1.425 1.00 89.75 102 GLY A N 1
ATOM 724 C CA . GLY A 1 102 ? -2.862 2.109 -1.588 1.00 89.75 102 GLY A CA 1
ATOM 725 C C . GLY A 1 102 ? -2.867 1.049 -2.692 1.00 89.75 102 GLY A C 1
ATOM 726 O O . GLY A 1 102 ? -1.957 1.021 -3.522 1.00 89.75 102 GLY A O 1
ATOM 727 N N . LEU A 1 103 ? -3.922 0.234 -2.772 1.00 92.31 103 LEU A N 1
ATOM 728 C CA . LEU A 1 103 ? -4.109 -0.737 -3.852 1.00 92.31 103 LEU A CA 1
ATOM 729 C C . LEU A 1 103 ? -4.169 -0.042 -5.223 1.00 92.31 103 LEU A C 1
ATOM 731 O O . LEU A 1 103 ? -3.420 -0.404 -6.131 1.00 92.31 103 LEU A O 1
ATOM 735 N N . ALA A 1 104 ? -5.020 0.980 -5.367 1.00 91.88 104 ALA A N 1
ATOM 736 C CA . ALA A 1 104 ? -5.168 1.725 -6.618 1.00 91.88 104 ALA A CA 1
ATOM 737 C C . ALA A 1 104 ? -3.858 2.415 -7.043 1.00 91.88 104 ALA A C 1
ATOM 739 O O . ALA A 1 104 ? -3.470 2.347 -8.213 1.00 91.88 104 ALA A O 1
ATOM 740 N N . ALA A 1 105 ? -3.140 3.019 -6.091 1.00 88.38 105 ALA A N 1
ATOM 741 C CA . ALA A 1 105 ? -1.831 3.617 -6.337 1.00 88.38 105 ALA A CA 1
ATOM 742 C C . ALA A 1 105 ? -0.794 2.565 -6.769 1.00 88.38 105 ALA A C 1
ATOM 744 O O . ALA A 1 105 ? -0.073 2.782 -7.741 1.00 88.38 105 ALA A O 1
ATOM 745 N N . GLY A 1 106 ? -0.757 1.401 -6.112 1.00 89.81 106 GLY A N 1
ATOM 746 C CA . GLY A 1 106 ? 0.139 0.295 -6.465 1.00 89.81 106 GLY A CA 1
ATOM 747 C C . GLY A 1 106 ? -0.101 -0.248 -7.878 1.00 89.81 106 GLY A C 1
ATOM 748 O O . GLY A 1 106 ? 0.855 -0.479 -8.622 1.00 89.81 106 GLY A O 1
ATOM 749 N N . PHE A 1 107 ? -1.367 -0.365 -8.296 1.00 90.38 107 PHE A N 1
ATOM 750 C CA . PHE A 1 107 ? -1.723 -0.719 -9.675 1.00 90.38 107 PHE A CA 1
ATOM 751 C C . PHE A 1 107 ? -1.225 0.318 -10.685 1.00 90.38 107 PHE A C 1
ATOM 753 O O . PHE A 1 107 ? -0.590 -0.054 -11.674 1.00 90.38 107 PHE A O 1
ATOM 760 N N . ALA A 1 108 ? -1.470 1.607 -10.433 1.00 88.88 108 ALA A N 1
ATOM 761 C CA . ALA A 1 108 ? -1.025 2.681 -11.318 1.00 88.88 108 ALA A CA 1
ATOM 762 C C . ALA A 1 108 ? 0.508 2.711 -11.455 1.00 88.88 108 ALA A C 1
ATOM 764 O O . ALA A 1 108 ? 1.025 2.773 -12.572 1.00 88.88 108 ALA A O 1
ATOM 765 N N . ILE A 1 109 ? 1.234 2.585 -10.338 1.00 87.94 109 ILE A N 1
ATOM 766 C CA . ILE A 1 109 ? 2.703 2.538 -10.323 1.00 87.94 109 ILE A CA 1
ATOM 767 C C . ILE A 1 109 ? 3.218 1.313 -11.074 1.00 87.94 109 ILE A C 1
ATOM 769 O O . ILE A 1 109 ? 4.177 1.439 -11.824 1.00 87.94 109 ILE A O 1
ATOM 773 N N . GLY A 1 110 ? 2.582 0.147 -10.935 1.00 88.81 110 GLY A N 1
ATOM 774 C CA . GLY A 1 110 ? 2.989 -1.058 -11.659 1.00 88.81 110 GLY A CA 1
ATOM 775 C C . GLY A 1 110 ? 2.909 -0.911 -13.178 1.00 88.81 110 GLY A C 1
ATOM 776 O O . GLY A 1 110 ? 3.827 -1.320 -13.887 1.00 88.81 110 GLY A O 1
ATOM 777 N N . ILE A 1 111 ? 1.831 -0.304 -13.687 1.00 88.62 111 ILE A N 1
ATOM 778 C CA . ILE A 1 111 ? 1.655 -0.082 -15.131 1.00 88.62 111 ILE A CA 1
ATOM 779 C C . ILE A 1 111 ? 2.621 0.993 -15.647 1.00 88.62 111 ILE A C 1
ATOM 781 O O . ILE A 1 111 ? 3.268 0.790 -16.674 1.00 88.62 111 ILE A O 1
ATOM 785 N N . VAL A 1 112 ? 2.767 2.108 -14.922 1.00 84.56 112 VAL A N 1
ATOM 786 C CA . VAL A 1 112 ? 3.728 3.170 -15.271 1.00 84.56 112 VAL A CA 1
ATOM 787 C C . VAL A 1 112 ? 5.171 2.669 -15.170 1.00 84.56 112 VAL A C 1
ATOM 789 O O . VAL A 1 112 ? 6.003 3.047 -15.989 1.00 84.56 112 VAL A O 1
ATOM 792 N N . GLY A 1 113 ? 5.466 1.795 -14.209 1.00 84.62 113 GLY A N 1
ATOM 793 C CA . GLY A 1 113 ? 6.771 1.172 -14.013 1.00 84.62 113 GLY A CA 1
ATOM 794 C C . GLY A 1 113 ? 7.163 0.275 -15.184 1.00 84.62 113 GLY A C 1
ATOM 795 O O . GLY A 1 113 ? 8.243 0.467 -15.738 1.00 84.62 113 GLY A O 1
ATOM 796 N N . ASP A 1 114 ? 6.281 -0.634 -15.620 1.00 85.31 114 ASP A N 1
ATOM 797 C CA . ASP A 1 114 ? 6.532 -1.489 -16.796 1.00 85.31 114 ASP A CA 1
ATOM 798 C C . ASP A 1 114 ? 6.672 -0.664 -18.093 1.00 85.31 114 ASP A C 1
ATOM 800 O O . ASP A 1 114 ? 7.573 -0.918 -18.893 1.00 85.31 114 ASP A O 1
ATOM 804 N N . ALA A 1 115 ? 5.856 0.380 -18.285 1.00 83.81 115 ALA A N 1
ATOM 805 C CA . ALA A 1 115 ? 6.000 1.285 -19.430 1.00 83.81 115 ALA A CA 1
ATOM 806 C C . ALA A 1 115 ? 7.300 2.112 -19.369 1.00 83.81 115 ALA A C 1
ATOM 808 O O . ALA A 1 115 ? 7.972 2.298 -20.386 1.00 83.81 115 ALA A O 1
ATOM 809 N N . GLY A 1 116 ? 7.679 2.579 -18.177 1.00 80.31 116 GLY A N 1
ATOM 810 C CA . GLY A 1 116 ? 8.872 3.389 -17.943 1.00 80.31 116 GLY A CA 1
ATOM 811 C C . GLY A 1 116 ? 10.159 2.630 -18.246 1.00 80.31 116 GLY A C 1
ATOM 812 O O . GLY A 1 116 ? 10.991 3.134 -19.000 1.00 80.31 116 GLY A O 1
ATOM 813 N N . VAL A 1 117 ? 10.294 1.397 -17.742 1.00 78.44 117 VAL A N 1
ATOM 814 C CA . VAL A 1 117 ? 11.493 0.569 -17.988 1.00 78.44 117 VAL A CA 1
ATOM 815 C C . VAL A 1 117 ? 11.632 0.166 -19.461 1.00 78.44 117 VAL A C 1
ATOM 817 O O . VAL A 1 117 ? 12.746 0.085 -19.981 1.00 78.44 117 VAL A O 1
ATOM 820 N N . ARG A 1 118 ? 10.510 -0.010 -20.174 1.00 77.06 118 ARG A N 1
ATOM 821 C CA . ARG A 1 118 ? 10.500 -0.233 -21.630 1.00 77.06 118 ARG A CA 1
ATOM 822 C C . ARG A 1 118 ? 10.892 1.022 -22.409 1.00 77.06 118 ARG A C 1
ATOM 824 O O . ARG A 1 118 ? 11.673 0.930 -23.352 1.00 77.06 118 ARG A O 1
ATOM 831 N N . GLY A 1 119 ? 10.413 2.195 -21.997 1.00 75.31 119 GLY A N 1
ATOM 832 C CA . GLY A 1 119 ? 10.764 3.478 -22.614 1.00 75.31 119 GLY A CA 1
ATOM 833 C C . GLY A 1 119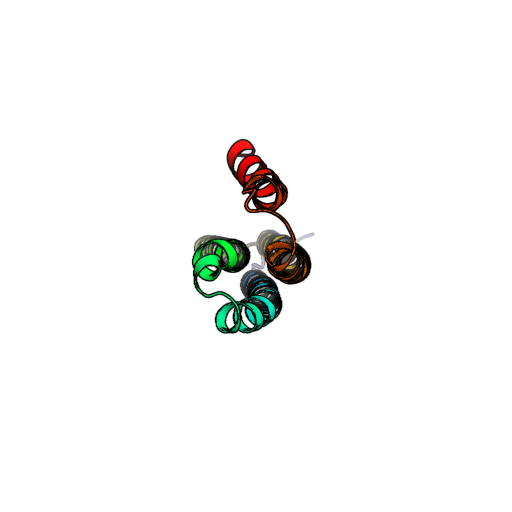 ? 12.246 3.836 -22.465 1.00 75.31 119 GLY A C 1
ATOM 834 O O . GLY A 1 119 ? 12.870 4.281 -23.431 1.00 75.31 119 GLY A O 1
ATOM 835 N N . THR A 1 120 ? 12.842 3.554 -21.300 1.00 67.44 120 THR A N 1
ATOM 836 C CA . THR A 1 120 ? 14.271 3.813 -21.038 1.00 67.44 120 THR A CA 1
ATOM 837 C C . THR A 1 120 ? 15.227 2.982 -21.897 1.00 67.44 120 THR A C 1
ATOM 839 O O . THR A 1 120 ? 16.398 3.332 -22.009 1.00 67.44 120 THR A O 1
ATOM 842 N N . ALA A 1 121 ? 14.753 1.908 -22.537 1.00 64.25 121 ALA A N 1
ATOM 843 C CA . ALA A 1 121 ? 15.562 1.109 -23.457 1.00 64.25 121 ALA A CA 1
ATOM 844 C C . ALA A 1 121 ? 15.747 1.765 -24.837 1.00 64.25 121 ALA A C 1
ATOM 846 O O . ALA A 1 121 ? 16.740 1.497 -25.515 1.00 64.25 121 ALA A O 1
ATOM 847 N N . HIS A 1 122 ? 14.801 2.618 -25.249 1.00 61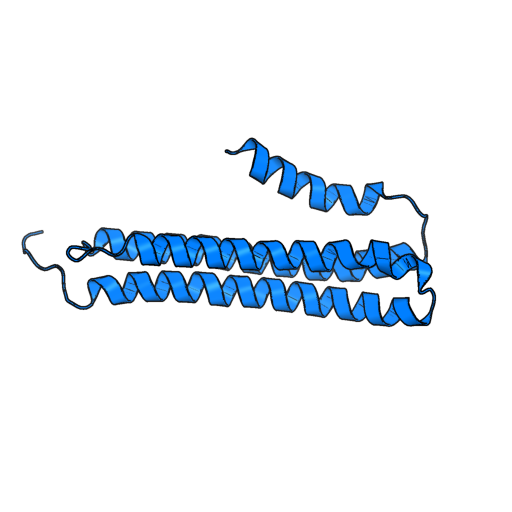.72 122 HIS A N 1
ATOM 848 C CA . HIS A 1 122 ? 14.750 3.212 -26.589 1.00 61.72 122 HIS A CA 1
ATOM 849 C C . HIS A 1 122 ? 15.060 4.715 -26.609 1.00 61.72 122 HIS A C 1
ATOM 851 O O . HIS A 1 122 ? 15.592 5.204 -27.604 1.00 61.72 122 HIS A O 1
ATOM 857 N N . ALA A 1 123 ? 14.742 5.454 -25.541 1.00 48.16 123 ALA A N 1
ATOM 858 C CA . ALA A 1 123 ? 14.843 6.909 -25.516 1.00 48.16 123 ALA A CA 1
ATOM 859 C C . ALA A 1 123 ? 15.610 7.410 -24.284 1.00 48.16 123 ALA A C 1
ATOM 861 O O . ALA A 1 123 ? 15.157 7.256 -23.159 1.00 48.16 123 ALA A O 1
ATOM 862 N N . CYS A 1 124 ? 16.741 8.065 -24.557 1.00 38.97 124 CYS A N 1
ATOM 863 C CA . CYS A 1 124 ? 17.300 9.213 -23.843 1.00 38.97 124 CYS A CA 1
ATOM 864 C C . CYS A 1 124 ? 17.432 9.138 -22.304 1.00 38.97 124 CYS A C 1
ATOM 866 O O . CYS A 1 124 ? 16.469 9.135 -21.546 1.00 38.97 124 CYS A O 1
ATOM 868 N N . GLU A 1 125 ? 18.676 9.265 -21.850 1.00 45.69 125 GLU A N 1
ATOM 869 C CA . GLU A 1 125 ? 19.176 9.327 -20.472 1.00 45.69 125 GLU A CA 1
ATOM 870 C C . GLU A 1 125 ? 18.606 10.421 -19.542 1.00 45.69 125 GLU A C 1
ATOM 872 O O . GLU A 1 125 ? 19.176 10.648 -18.471 1.00 45.69 125 GLU A O 1
ATOM 877 N N . ARG A 1 126 ? 17.511 11.114 -19.890 1.00 39.84 126 ARG A N 1
ATOM 878 C CA . ARG A 1 126 ? 16.994 12.234 -19.088 1.00 39.84 126 ARG A CA 1
ATOM 879 C C . ARG A 1 126 ? 16.245 11.744 -17.836 1.00 39.84 126 ARG A C 1
ATOM 881 O O . ARG A 1 126 ? 15.151 11.191 -17.957 1.00 39.84 126 ARG A O 1
ATOM 888 N N . PRO A 1 127 ? 16.762 12.021 -16.621 1.00 48.66 127 PRO A N 1
ATOM 889 C CA . PRO A 1 127 ? 16.154 11.587 -15.357 1.00 48.66 127 PRO A CA 1
ATOM 890 C C . PRO A 1 127 ? 14.810 12.277 -15.047 1.00 48.66 127 PRO A C 1
ATOM 892 O O . PRO A 1 127 ? 14.097 11.875 -14.130 1.00 48.66 127 PRO A O 1
ATOM 895 N N . GLU A 1 128 ? 14.432 13.294 -15.823 1.00 44.47 128 GLU A N 1
ATOM 896 C CA . GLU A 1 128 ? 13.269 14.148 -15.565 1.00 44.47 128 GLU A CA 1
ATOM 897 C C . GLU A 1 128 ? 11.916 13.451 -15.801 1.00 44.47 128 GLU A C 1
ATOM 899 O O . GLU A 1 128 ? 10.940 13.774 -15.126 1.00 44.47 128 GLU A O 1
ATOM 904 N N . CYS A 1 129 ? 11.840 12.452 -16.692 1.00 42.19 129 CYS A N 1
ATOM 905 C CA . CYS A 1 129 ? 10.570 11.763 -16.979 1.00 42.19 129 CYS A CA 1
ATOM 906 C C . CYS A 1 129 ? 10.117 10.823 -15.846 1.00 42.19 129 CYS A C 1
ATOM 908 O O . CYS A 1 129 ? 8.922 10.728 -15.576 1.00 42.19 129 CYS A O 1
ATOM 910 N N . ILE A 1 130 ? 11.046 10.171 -15.136 1.00 51.28 130 ILE A N 1
ATOM 911 C CA . ILE A 1 130 ? 10.720 9.298 -13.988 1.00 51.28 130 ILE A CA 1
ATOM 912 C C . ILE A 1 130 ? 10.375 10.140 -12.750 1.00 51.28 130 ILE A C 1
ATOM 914 O O . ILE A 1 130 ? 9.515 9.773 -11.947 1.00 51.28 130 ILE A O 1
ATOM 918 N N . MET A 1 131 ? 11.012 11.305 -12.608 1.00 47.66 131 MET A N 1
ATOM 919 C CA . MET A 1 131 ? 10.840 12.167 -11.442 1.00 47.66 131 MET A CA 1
ATOM 920 C C . MET A 1 131 ? 9.522 12.954 -11.455 1.00 47.66 131 MET A C 1
ATOM 922 O O . MET A 1 131 ? 9.053 13.341 -10.390 1.00 47.66 131 MET A O 1
ATOM 926 N N . CYS A 1 132 ? 8.876 13.144 -12.612 1.00 45.28 132 CYS A N 1
ATOM 927 C CA . CYS A 1 132 ? 7.600 13.864 -12.682 1.00 45.28 132 CYS A CA 1
ATOM 928 C C . CYS A 1 132 ? 6.447 13.115 -11.976 1.00 45.28 132 CYS A C 1
ATOM 930 O O . CYS A 1 132 ? 5.557 13.754 -11.417 1.00 45.28 132 CYS A O 1
ATOM 932 N N . VAL A 1 133 ? 6.486 11.774 -11.933 1.00 49.12 133 VAL A N 1
ATOM 933 C CA . VAL A 1 133 ? 5.472 10.948 -11.243 1.00 49.12 133 VAL A CA 1
ATOM 934 C C . VAL A 1 133 ? 5.795 10.807 -9.749 1.00 49.12 133 VAL A C 1
ATOM 936 O O . VAL A 1 133 ? 4.919 10.998 -8.906 1.00 49.12 133 VAL A O 1
ATOM 939 N N . SER A 1 134 ? 7.064 10.558 -9.402 1.00 49.78 134 SER A N 1
ATOM 940 C CA . SER A 1 134 ? 7.514 10.423 -8.004 1.00 49.78 134 SER A CA 1
ATOM 941 C C . SER A 1 134 ? 7.515 11.754 -7.244 1.00 49.78 134 SER A C 1
ATOM 943 O O . SER A 1 134 ? 7.141 11.808 -6.072 1.00 49.78 134 SER A O 1
ATOM 945 N N . GLY A 1 135 ? 7.897 12.844 -7.915 1.00 48.44 135 GLY A N 1
ATOM 946 C CA . GLY A 1 135 ? 7.960 14.187 -7.345 1.00 48.44 135 GLY A CA 1
ATOM 947 C C . GLY A 1 135 ? 6.587 14.704 -6.933 1.00 48.44 135 GLY A C 1
ATOM 948 O O . GLY A 1 135 ? 6.459 15.243 -5.843 1.00 48.44 135 GLY A O 1
ATOM 949 N N . PHE A 1 136 ? 5.536 14.469 -7.725 1.00 48.06 136 PHE A N 1
ATOM 950 C CA . PHE A 1 136 ? 4.190 14.958 -7.398 1.00 48.06 136 PHE A CA 1
ATOM 951 C C . PHE A 1 136 ? 3.575 14.274 -6.166 1.00 48.06 136 PHE A C 1
ATOM 953 O O . PHE A 1 136 ? 2.831 14.911 -5.419 1.00 48.06 136 PHE A O 1
ATOM 960 N N . MET A 1 137 ? 3.893 12.997 -5.927 1.00 51.72 137 MET A N 1
ATOM 961 C CA . MET A 1 137 ? 3.354 12.234 -4.796 1.00 51.72 137 MET A CA 1
ATOM 962 C C . MET A 1 137 ? 4.143 12.485 -3.503 1.00 51.72 137 MET A C 1
ATOM 964 O O . MET A 1 137 ? 3.535 12.691 -2.453 1.00 51.72 137 MET A O 1
ATOM 968 N N . LEU A 1 138 ? 5.478 12.567 -3.583 1.00 50.16 138 LEU A N 1
ATOM 969 C CA . LEU A 1 138 ? 6.333 12.834 -2.421 1.00 50.16 138 LEU A CA 1
ATOM 970 C C . LEU A 1 138 ? 6.220 14.291 -1.937 1.00 50.16 138 LEU A C 1
ATOM 972 O O . LEU A 1 138 ? 6.077 14.520 -0.737 1.00 50.16 138 LEU A O 1
ATOM 976 N N . ILE A 1 139 ? 6.195 15.274 -2.853 1.00 50.03 139 ILE A N 1
ATOM 977 C CA . ILE A 1 139 ? 5.983 16.685 -2.481 1.00 50.03 139 ILE A CA 1
ATOM 978 C C . ILE A 1 139 ? 4.597 16.888 -1.876 1.00 50.03 139 ILE A C 1
ATOM 980 O O . ILE A 1 139 ? 4.490 17.611 -0.897 1.00 50.03 139 ILE A O 1
ATOM 984 N N . ARG A 1 140 ? 3.538 16.223 -2.358 1.00 46.09 140 ARG A N 1
ATOM 985 C CA . ARG A 1 140 ? 2.211 16.370 -1.733 1.00 46.09 140 ARG A CA 1
ATOM 986 C C . ARG A 1 140 ? 2.037 15.642 -0.404 1.00 46.09 140 ARG A C 1
ATOM 988 O O . ARG A 1 140 ? 1.184 16.068 0.365 1.00 46.09 140 ARG A O 1
ATOM 995 N N . ILE A 1 141 ? 2.794 14.584 -0.128 1.00 52.25 141 ILE A N 1
ATOM 996 C CA . ILE A 1 141 ? 2.767 13.914 1.182 1.00 52.25 141 ILE A CA 1
ATOM 997 C C . ILE A 1 141 ? 3.573 14.705 2.223 1.00 52.25 141 ILE A C 1
ATOM 999 O O . ILE A 1 141 ? 3.138 14.797 3.365 1.00 52.25 141 ILE A O 1
ATOM 1003 N N . ILE A 1 142 ? 4.690 15.330 1.829 1.00 51.75 142 ILE A N 1
ATOM 1004 C CA . ILE A 1 142 ? 5.508 16.162 2.728 1.00 51.75 142 ILE A CA 1
ATOM 1005 C C . ILE A 1 142 ? 4.890 17.549 2.961 1.00 51.75 142 ILE A C 1
ATOM 1007 O O . ILE A 1 142 ? 4.950 18.030 4.080 1.00 51.75 142 ILE A O 1
ATOM 1011 N N . LEU A 1 143 ? 4.263 18.191 1.962 1.00 42.03 143 LEU A N 1
ATOM 1012 C CA . LEU A 1 143 ? 3.682 19.540 2.135 1.00 42.03 143 LEU A CA 1
ATOM 1013 C C . LEU A 1 143 ? 2.296 19.565 2.808 1.00 42.03 143 LEU A C 1
ATOM 1015 O O . LEU A 1 143 ? 1.706 20.637 2.937 1.00 42.03 143 LEU A O 1
ATOM 1019 N N . LYS A 1 144 ? 1.721 18.404 3.146 1.00 44.88 144 LYS A N 1
ATOM 1020 C CA . LYS A 1 144 ? 0.392 18.301 3.782 1.00 44.88 144 LYS A CA 1
ATOM 1021 C C . LYS A 1 144 ? 0.459 17.886 5.261 1.00 44.88 144 LYS A C 1
ATOM 1023 O O . LYS A 1 144 ? -0.594 17.698 5.869 1.00 44.88 144 LYS A O 1
ATOM 1028 N N . HIS A 1 145 ? 1.671 17.788 5.807 1.00 41.31 145 HIS A N 1
ATOM 1029 C CA . HIS A 1 145 ? 2.002 17.789 7.233 1.00 41.31 145 HIS A CA 1
ATOM 1030 C C . HIS A 1 145 ? 2.858 19.018 7.541 1.00 41.31 145 HIS A C 1
ATOM 1032 O O . HIS A 1 145 ? 2.785 19.479 8.700 1.00 41.31 145 HIS A O 1
#

pLDDT: mean 77.59, std 17.14, range [37.28, 95.31]

Sequence (145 aa):
MSSDESPEYSPFFAVMGASAAMVFSALGAAYGTAKSGTGIAAMSVMRPELIMKSIIPVVMAGIIAIYGLVVAVLIANNISERVSLYKSFLHLGAGLSVGLSGLAAGFAIGIVGDAGVRGTAHACERPECIMCVSGFMLIRIILKH

Radius of gyration: 19.73 Å; chains: 1; bounding box: 55×29×55 Å

Secondary structure (DSSP, 8-state):
-------TTHHHHHHHHHHHHHHHHHHHHHHHHHHHHHHHHHHHHH-GGGHHHHTHHHHHHHHHHHHHHHHHHHHHHH--TT--HHHHHHHHHHHHHHHHHHHHHHHHHHHHHHHHHHHTTTS---THHHHHHHHHHHHHHHTT-

Foldseek 3Di:
DDDDDPDPCLVVLLLLLLVLLLVLLVLLLVLLLVLLVVLLVVVCVVDVVCSVVLCVLNVVSVVLNVQSNVLSVVSVVPDDPDRDSVNSVVSNVVSNVSSNVSNVVSNVSSVVSNVVSVCVVPDDPDSVVVCVVVVVVVVVVVVVD

InterPro domains:
  IPR000245 V-ATPase proteolipid subunit [PR00122] (29-53)
  IPR000245 V-ATPase proteolipid subunit [PR00122] (55-79)
  IPR000245 V-ATPase proteolipid subunit [PR00122] (103-129)
  IPR002379 V-ATPase proteolipid subunit C-like domain [PF00137] (16-75)
  IPR002379 V-ATPase proteolipid subunit C-like domain [PF00137] (92-122)
  IPR011555 V-ATPase proteolipid subunit C, eukaryotic [TIGR01100] (12-117)
  IPR035921 F/V-ATP synthase subunit C superfamily [G3DSA:1.20.120.610] (10-144)
  IPR035921 F/V-ATP synthase subunit C superfamily [SSF81333] (12-76)
  IPR035921 F/V-ATP synthase subunit C superfamily [SSF81333] (84-142)